Protein AF-A0A259D8F8-F1 (afdb_monomer_lite)

Sequence (37 aa):
MAQFFNINADNPQPRLIQQAVDILKRGGVIVYPTDSC

Radius of gyration: 10.44 Å; chains: 1; bounding 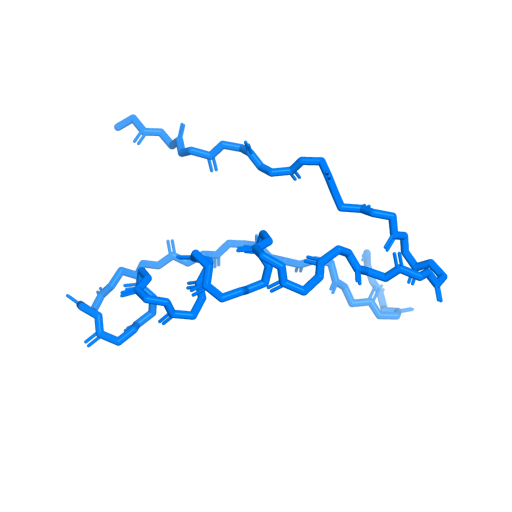box: 26×24×22 Å

Foldseek 3Di:
DDDDDDADPVDGDVVVVVVVVVCVVVVHDDDDDDPVD

Secondary structure (DSSP, 8-state):
--------SSS--HHHHHHHHHHHHTT-------S--

pLDDT: mean 95.34, std 6.24, range [62.22, 98.38]

Structure (mmCIF, N/CA/C/O backbone):
data_AF-A0A259D8F8-F1
#
_entry.id   AF-A0A259D8F8-F1
#
loop_
_atom_site.group_PDB
_atom_site.id
_atom_site.type_symbol
_atom_site.label_atom_id
_atom_site.label_alt_id
_atom_site.label_comp_id
_atom_site.label_asym_id
_atom_site.label_entity_id
_atom_site.label_seq_id
_atom_site.pdbx_PDB_ins_code
_atom_site.Cartn_x
_atom_site.Cartn_y
_atom_site.Cartn_z
_atom_site.occupancy
_atom_site.B_iso_or_equiv
_atom_site.auth_seq_id
_atom_site.auth_comp_id
_atom_site.auth_asym_id
_atom_site.auth_atom_id
_atom_site.pdbx_PDB_model_num
ATOM 1 N N . MET A 1 1 ? -18.927 1.820 -3.008 1.00 81.44 1 MET A N 1
ATOM 2 C CA . MET A 1 1 ? -18.420 1.849 -4.399 1.00 81.44 1 MET A CA 1
ATOM 3 C C . MET A 1 1 ? -16.905 1.970 -4.320 1.00 81.44 1 MET A C 1
ATOM 5 O O . MET A 1 1 ? -16.448 2.742 -3.486 1.00 81.44 1 MET A O 1
ATOM 9 N N . ALA A 1 2 ? -16.142 1.175 -5.071 1.00 91.31 2 ALA A N 1
ATOM 10 C CA . ALA A 1 2 ? -14.678 1.182 -4.991 1.00 91.31 2 ALA A CA 1
ATOM 11 C C . ALA A 1 2 ? -14.070 2.214 -5.954 1.00 91.31 2 ALA A C 1
ATOM 13 O O . ALA A 1 2 ? -14.603 2.432 -7.042 1.00 91.31 2 ALA A O 1
ATOM 14 N N . GLN A 1 3 ? -12.960 2.833 -5.551 1.00 93.94 3 GLN A N 1
ATOM 15 C CA . GLN A 1 3 ? -12.150 3.694 -6.410 1.00 93.94 3 GLN A CA 1
ATOM 16 C C . GLN A 1 3 ? -11.015 2.866 -7.016 1.00 93.94 3 GLN A C 1
ATOM 18 O O . GLN A 1 3 ? -10.303 2.178 -6.287 1.00 93.94 3 GLN A O 1
ATOM 23 N N . PHE A 1 4 ? -10.839 2.948 -8.334 1.00 96.62 4 PHE A N 1
ATOM 24 C CA . PHE A 1 4 ? -9.782 2.233 -9.048 1.00 96.62 4 PHE A CA 1
ATOM 25 C C . PHE A 1 4 ? -8.667 3.190 -9.455 1.00 96.62 4 PHE A C 1
ATOM 27 O O . PHE A 1 4 ? -8.925 4.271 -9.990 1.00 96.62 4 PHE A O 1
ATOM 34 N N . PHE A 1 5 ? -7.427 2.771 -9.217 1.00 96.56 5 PHE A N 1
ATOM 35 C CA . PHE A 1 5 ? -6.231 3.483 -9.641 1.00 96.56 5 PHE A CA 1
ATOM 36 C C . PHE A 1 5 ? -5.469 2.631 -10.650 1.00 96.56 5 PHE A C 1
ATOM 38 O O . PHE A 1 5 ? -5.100 1.500 -10.350 1.00 96.56 5 PHE A O 1
ATOM 45 N N . ASN A 1 6 ? -5.191 3.196 -11.824 1.00 97.06 6 ASN A N 1
ATOM 46 C CA . ASN A 1 6 ? -4.220 2.625 -12.751 1.00 97.06 6 ASN A CA 1
ATOM 47 C C . ASN A 1 6 ? -2.855 3.227 -12.427 1.00 97.06 6 ASN A C 1
ATOM 49 O O . ASN A 1 6 ? -2.621 4.408 -12.691 1.00 97.06 6 ASN A O 1
ATOM 53 N N . ILE A 1 7 ? -1.987 2.421 -11.820 1.00 96.81 7 ILE A N 1
ATOM 54 C CA . ILE A 1 7 ? -0.636 2.807 -11.414 1.00 96.81 7 ILE A CA 1
ATOM 55 C C . ILE A 1 7 ? 0.358 2.027 -12.275 1.00 96.81 7 ILE A C 1
ATOM 57 O O . ILE A 1 7 ? 0.173 0.835 -12.506 1.00 96.81 7 ILE A O 1
ATOM 61 N N . ASN A 1 8 ? 1.394 2.698 -12.781 1.00 96.94 8 ASN A N 1
ATOM 62 C CA . ASN A 1 8 ? 2.473 2.013 -13.493 1.00 96.94 8 ASN A CA 1
ATOM 63 C C . ASN A 1 8 ? 3.338 1.234 -12.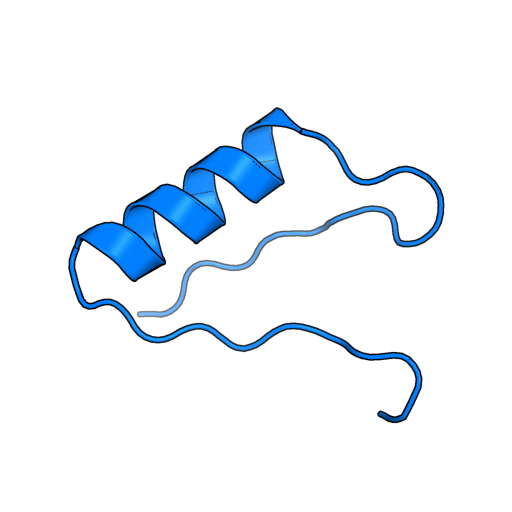484 1.00 96.94 8 ASN A C 1
ATOM 65 O O . ASN A 1 8 ? 3.730 1.799 -11.467 1.00 96.94 8 ASN A O 1
ATOM 69 N N . ALA A 1 9 ? 3.601 -0.048 -12.753 1.00 94.56 9 ALA A N 1
ATOM 70 C CA . ALA A 1 9 ? 4.289 -0.933 -11.811 1.00 94.56 9 ALA A CA 1
ATOM 71 C C . ALA A 1 9 ? 5.780 -0.589 -11.636 1.00 94.56 9 ALA A C 1
ATOM 73 O O . ALA A 1 9 ? 6.289 -0.659 -10.521 1.00 94.56 9 ALA A O 1
ATOM 74 N N . ASP A 1 10 ? 6.450 -0.163 -12.710 1.00 97.19 10 ASP A N 1
ATOM 75 C CA . ASP A 1 10 ? 7.893 0.121 -12.708 1.00 97.19 10 ASP A CA 1
ATOM 76 C C . ASP A 1 10 ? 8.213 1.544 -12.226 1.00 97.19 10 ASP A C 1
ATOM 78 O O . ASP A 1 10 ? 9.238 1.794 -11.597 1.00 97.19 10 ASP A O 1
ATOM 82 N N . ASN A 1 11 ? 7.325 2.497 -12.515 1.00 97.38 11 ASN A N 1
ATOM 83 C CA . ASN A 1 11 ? 7.436 3.901 -12.137 1.00 97.38 11 ASN A CA 1
ATOM 84 C C . ASN A 1 11 ? 6.087 4.439 -11.616 1.00 97.38 11 ASN A C 1
ATOM 86 O O . ASN A 1 11 ? 5.359 5.132 -12.345 1.00 97.38 11 ASN A O 1
ATOM 90 N N . PRO A 1 12 ? 5.725 4.116 -10.361 1.00 97.50 12 PRO A N 1
ATOM 91 C CA . PRO A 1 12 ? 4.449 4.505 -9.773 1.00 97.50 12 PRO A CA 1
ATOM 92 C C . PRO A 1 12 ? 4.262 6.021 -9.727 1.00 97.50 12 PRO A C 1
ATOM 94 O O . PRO A 1 12 ? 5.132 6.759 -9.271 1.00 97.50 12 PRO A O 1
ATOM 97 N N . GLN A 1 13 ? 3.088 6.508 -10.137 1.00 98.38 13 GLN A N 1
ATOM 98 C CA . GLN A 1 13 ? 2.784 7.938 -10.098 1.00 98.38 13 GLN A CA 1
ATOM 99 C C . GLN A 1 13 ? 2.595 8.397 -8.637 1.00 98.38 13 GLN A C 1
ATOM 101 O O . GLN A 1 13 ? 1.589 8.025 -8.019 1.00 98.38 13 GLN A O 1
ATOM 106 N N . PRO A 1 14 ? 3.463 9.271 -8.079 1.00 98.12 14 PRO A N 1
ATOM 107 C CA . PRO A 1 14 ? 3.439 9.598 -6.647 1.00 98.12 14 PRO A CA 1
ATOM 108 C C . PRO A 1 14 ? 2.110 10.195 -6.175 1.00 98.12 14 PRO A C 1
ATOM 110 O O . PRO A 1 14 ? 1.645 9.913 -5.074 1.00 98.12 14 PRO A O 1
ATOM 113 N N . ARG A 1 15 ? 1.445 10.975 -7.037 1.00 98.12 15 ARG A N 1
ATOM 114 C CA . ARG A 1 15 ? 0.132 11.565 -6.744 1.00 98.12 15 ARG A CA 1
ATOM 115 C C . ARG A 1 15 ? -0.939 10.502 -6.475 1.00 98.12 15 ARG A C 1
ATOM 117 O O . ARG A 1 15 ? -1.762 10.700 -5.590 1.00 98.12 15 ARG A O 1
ATOM 124 N N . LEU A 1 16 ? -0.945 9.400 -7.230 1.00 97.81 16 LEU A N 1
ATOM 125 C CA . LEU A 1 16 ? -1.929 8.325 -7.057 1.00 97.81 16 LEU A CA 1
ATOM 126 C C . LEU A 1 16 ? -1.634 7.507 -5.796 1.00 97.81 16 LEU A C 1
ATOM 128 O O . LEU A 1 16 ? -2.553 7.178 -5.051 1.00 97.81 16 LEU A O 1
ATOM 132 N N . ILE A 1 17 ? -0.351 7.268 -5.508 1.00 97.69 17 ILE A N 1
ATOM 133 C CA . ILE A 1 17 ? 0.084 6.628 -4.261 1.00 97.69 17 ILE A CA 1
ATOM 134 C C . ILE A 1 17 ? -0.347 7.461 -3.052 1.00 97.69 17 ILE A C 1
ATOM 136 O O . ILE A 1 17 ? -0.923 6.921 -2.111 1.00 97.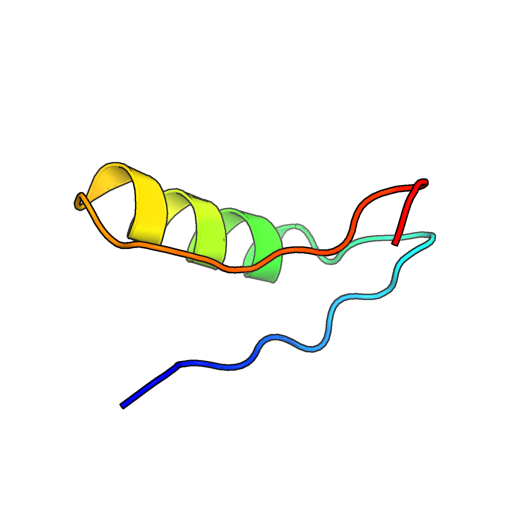69 17 ILE A O 1
ATOM 140 N N . GLN A 1 18 ? -0.156 8.782 -3.097 1.00 98.31 18 GLN A N 1
ATOM 141 C CA . GLN A 1 18 ? -0.579 9.663 -2.010 1.00 98.31 18 GLN A CA 1
ATOM 142 C C . GLN A 1 18 ? -2.094 9.594 -1.773 1.00 98.31 18 GLN A C 1
ATOM 144 O O . GLN A 1 18 ? -2.529 9.518 -0.628 1.00 98.31 18 GLN A O 1
ATOM 149 N N . GLN A 1 19 ? -2.898 9.536 -2.840 1.00 97.50 19 GLN A N 1
ATOM 150 C CA . GLN A 1 19 ? -4.349 9.363 -2.725 1.00 97.50 19 GLN A CA 1
ATOM 151 C C . GLN A 1 19 ? -4.728 8.024 -2.069 1.00 97.50 19 GLN A C 1
ATOM 153 O O . GLN A 1 19 ? -5.617 8.000 -1.220 1.00 97.50 19 GLN A O 1
ATOM 158 N N . ALA A 1 20 ? -4.043 6.925 -2.404 1.00 97.38 20 ALA A N 1
ATOM 159 C CA . ALA A 1 20 ? -4.259 5.629 -1.755 1.00 97.38 20 ALA A CA 1
ATOM 160 C C . ALA A 1 20 ? -3.865 5.649 -0.264 1.00 97.38 20 ALA A C 1
ATOM 162 O O . ALA A 1 20 ? -4.594 5.132 0.584 1.00 97.38 20 ALA A O 1
ATOM 163 N N . VAL A 1 21 ? -2.755 6.309 0.079 1.00 97.81 21 VAL A N 1
ATOM 164 C CA . VAL A 1 21 ? -2.310 6.492 1.471 1.00 97.81 21 VAL A CA 1
ATOM 165 C C . V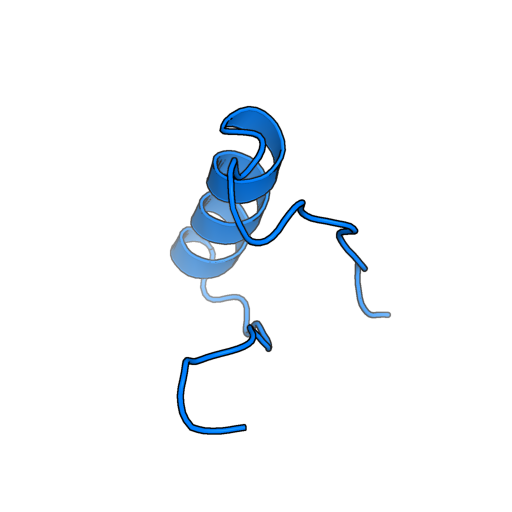AL A 1 21 ? -3.305 7.332 2.272 1.00 97.81 21 VAL A C 1
ATOM 167 O O . VAL A 1 21 ? -3.570 7.029 3.435 1.00 97.81 21 VAL A O 1
ATOM 170 N N . ASP A 1 22 ? -3.893 8.364 1.674 1.00 98.06 22 ASP A N 1
ATOM 171 C CA . ASP A 1 22 ? -4.901 9.185 2.346 1.00 98.06 22 ASP A CA 1
ATOM 172 C C . ASP A 1 22 ? -6.174 8.381 2.662 1.00 98.06 22 ASP A C 1
ATOM 174 O O . ASP A 1 22 ? -6.787 8.599 3.709 1.00 98.06 22 ASP A O 1
ATOM 178 N N . ILE A 1 23 ? -6.547 7.416 1.808 1.00 97.06 23 ILE A N 1
ATOM 179 C CA . ILE A 1 23 ? -7.639 6.465 2.081 1.00 97.06 23 ILE A CA 1
ATOM 180 C C . ILE A 1 23 ? -7.282 5.581 3.282 1.00 97.06 23 ILE A C 1
ATOM 182 O O . ILE A 1 23 ? -8.083 5.478 4.212 1.00 97.06 23 ILE A O 1
ATOM 186 N N . LEU A 1 24 ? -6.072 5.011 3.309 1.00 97.56 24 LEU A N 1
ATOM 187 C CA . LEU A 1 24 ? -5.587 4.205 4.437 1.00 97.56 24 LEU A CA 1
ATOM 188 C C . LEU A 1 24 ? -5.607 4.990 5.756 1.00 97.56 24 LEU A C 1
ATOM 190 O O . LEU A 1 24 ? -6.126 4.509 6.761 1.00 97.56 24 LEU A O 1
ATOM 194 N N . LYS A 1 25 ? -5.103 6.230 5.755 1.00 98.19 25 LYS A N 1
ATOM 195 C CA . LYS A 1 25 ? -5.063 7.094 6.950 1.00 98.19 25 LYS A CA 1
ATOM 196 C C . LYS A 1 25 ? -6.448 7.428 7.505 1.00 98.19 25 LYS A C 1
ATOM 198 O O . LYS A 1 25 ? -6.575 7.689 8.696 1.00 98.19 25 LYS A O 1
ATOM 203 N N . ARG A 1 26 ? -7.483 7.420 6.662 1.00 97.62 26 ARG A N 1
ATOM 204 C CA . ARG A 1 26 ? -8.884 7.633 7.064 1.00 97.62 26 ARG A CA 1
ATOM 205 C C . ARG A 1 26 ? -9.572 6.350 7.551 1.00 97.62 26 ARG A C 1
ATOM 207 O O . ARG A 1 26 ? -10.771 6.379 7.805 1.00 97.62 26 ARG A O 1
ATOM 214 N N . GLY A 1 27 ? -8.839 5.240 7.672 1.00 97.81 27 GLY A N 1
ATOM 215 C CA . GLY A 1 27 ? -9.380 3.932 8.052 1.00 97.81 27 GLY A CA 1
ATOM 216 C C . GLY A 1 27 ? -10.035 3.174 6.895 1.00 97.81 27 GLY A C 1
ATOM 217 O O . GLY A 1 27 ? -10.806 2.247 7.128 1.00 97.81 27 GLY A O 1
ATOM 218 N N . GLY A 1 28 ? -9.772 3.578 5.649 1.00 96.31 28 GLY A N 1
ATOM 219 C CA . GLY A 1 28 ? -10.252 2.879 4.463 1.00 96.31 28 GLY A CA 1
ATOM 220 C C . GLY A 1 28 ? -9.473 1.593 4.188 1.00 96.31 28 GLY A C 1
ATOM 221 O O . GLY A 1 28 ? -8.320 1.439 4.585 1.00 96.31 28 GLY A O 1
ATOM 222 N N . VAL A 1 29 ? -10.108 0.676 3.462 1.00 97.19 29 VAL A N 1
ATOM 223 C CA . VAL A 1 29 ? -9.514 -0.595 3.032 1.00 97.19 29 VAL A CA 1
ATOM 224 C C . VAL A 1 29 ? -9.142 -0.492 1.557 1.00 97.19 29 VAL A C 1
ATOM 226 O O . VAL A 1 29 ? -9.929 0.019 0.757 1.00 97.19 29 VAL A O 1
ATOM 229 N N . ILE A 1 30 ? -7.957 -0.982 1.196 1.00 97.00 30 ILE A N 1
ATOM 230 C CA . ILE A 1 30 ? -7.473 -1.012 -0.187 1.00 97.00 30 ILE A CA 1
ATOM 231 C C . ILE A 1 30 ? -7.075 -2.431 -0.588 1.00 97.00 30 ILE A C 1
ATOM 233 O O . ILE A 1 30 ? -6.742 -3.259 0.258 1.00 97.00 30 ILE A O 1
ATOM 237 N N . VAL A 1 31 ? -7.053 -2.671 -1.894 1.00 96.31 31 VAL A N 1
ATOM 238 C CA . VAL A 1 31 ? -6.406 -3.826 -2.521 1.00 96.31 31 VAL A CA 1
ATOM 239 C C . VAL A 1 31 ? -5.278 -3.276 -3.384 1.00 96.31 31 VAL A C 1
ATOM 241 O O . VAL A 1 31 ? -5.495 -2.316 -4.125 1.00 96.31 31 VAL A O 1
ATOM 244 N N . TYR A 1 32 ? -4.080 -3.841 -3.263 1.00 95.31 32 TYR A N 1
ATO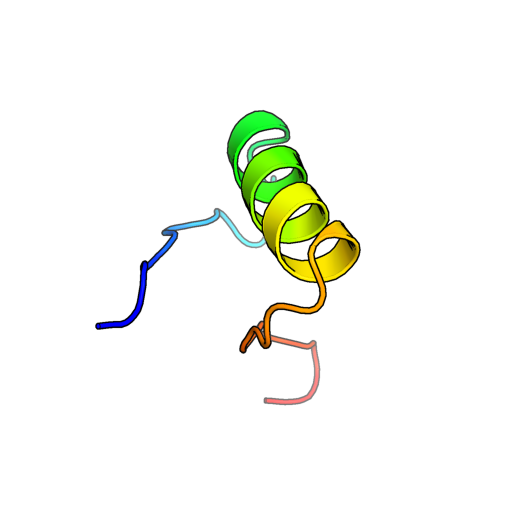M 245 C CA . TYR A 1 32 ? -2.903 -3.418 -4.018 1.00 95.31 32 TYR A CA 1
ATOM 246 C C . TYR A 1 32 ? -2.088 -4.646 -4.459 1.00 95.31 32 TYR A C 1
ATOM 248 O O . TYR A 1 32 ? -2.116 -5.655 -3.752 1.00 95.31 32 TYR A O 1
ATOM 256 N N . PRO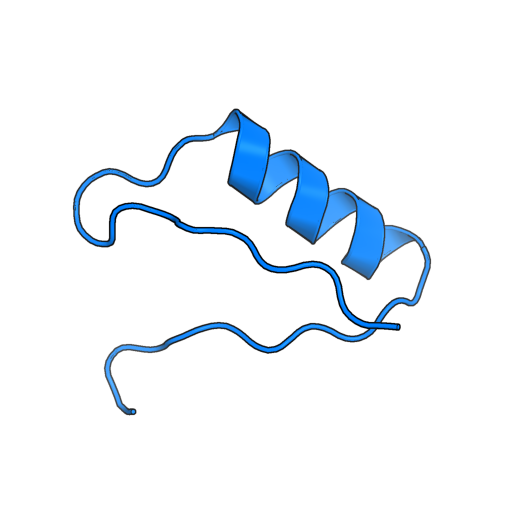 A 1 33 ? -1.412 -4.589 -5.621 1.00 94.81 33 PRO A N 1
ATOM 257 C CA . PRO A 1 33 ? -0.612 -5.703 -6.126 1.00 94.81 33 PRO A CA 1
ATOM 258 C C . PRO A 1 33 ? 0.684 -5.867 -5.323 1.00 94.81 33 PRO A C 1
ATOM 260 O O . PRO A 1 33 ? 1.223 -4.888 -4.797 1.00 94.81 33 PRO A O 1
ATOM 263 N N . THR A 1 34 ? 1.202 -7.092 -5.264 1.00 95.38 34 THR A N 1
ATOM 264 C CA . THR A 1 34 ? 2.528 -7.395 -4.705 1.00 95.38 34 THR A CA 1
ATOM 265 C C . THR A 1 34 ? 3.347 -8.184 -5.724 1.00 95.38 34 THR A C 1
ATOM 267 O O . THR A 1 34 ? 2.889 -8.488 -6.817 1.00 95.38 34 THR A O 1
ATOM 270 N N . ASP A 1 35 ? 4.588 -8.506 -5.389 1.00 94.69 35 ASP A N 1
ATOM 271 C CA . ASP A 1 35 ? 5.450 -9.368 -6.199 1.00 94.69 35 ASP A CA 1
ATOM 272 C C . ASP A 1 35 ? 4.991 -10.839 -6.237 1.00 94.69 35 ASP A C 1
ATOM 274 O O . ASP A 1 35 ? 5.501 -11.626 -7.032 1.00 94.69 35 ASP A O 1
ATOM 278 N N . SER A 1 36 ? 4.035 -11.216 -5.384 1.00 93.56 36 SER A N 1
ATOM 279 C CA . SER A 1 36 ? 3.586 -12.599 -5.209 1.00 93.56 36 SER A CA 1
ATOM 280 C C . SER A 1 36 ? 2.245 -12.921 -5.885 1.00 93.56 36 SER A C 1
ATOM 282 O O . SER A 1 36 ? 1.935 -14.105 -6.043 1.00 93.56 36 SER A O 1
ATOM 284 N N . CYS A 1 37 ? 1.433 -11.921 -6.253 1.00 62.22 37 CYS A N 1
ATOM 285 C CA . CYS A 1 37 ? 0.117 -12.111 -6.874 1.00 62.22 37 CYS A CA 1
ATOM 286 C C . CYS A 1 37 ? -0.326 -10.954 -7.777 1.00 62.22 37 CYS A C 1
ATOM 288 O O . CYS A 1 37 ? 0.002 -9.783 -7.478 1.00 62.22 37 CYS A O 1
#